Protein AF-A0A2V6HTN1-F1 (afdb_monomer)

Secondary structure (DSSP, 8-state):
---PPP-TTEEE--TTTS-TT-EEE-SS-EEEEEE--HHHHTTHHHHHH-SSHHHHTSPP-EE--SSHHHHHHHHTTS-SS---EEE-TT---TTSSSSTTSS----------------PPP--PPPPP-----------------------

Mean predicted aligned error: 17.42 Å

pLDDT: mean 75.83, std 23.37, range [35.97, 98.12]

Foldseek 3Di:
DPPDDDDAQAKAWQCVVANFQKWKAFPVDIHGHHHYDPCQNCVVLQCVPPPDPCSVVDHDMGGDDPDPVVVVVVPVVDDSDGDIDIGHHPPDPPVPPVVPPPPDDDDDDDDDDDDDDDDDDDPDDDDDDDDPPDDDDDDDDDDDDDDDDDDD

Solvent-accessible surface area (backbone atoms only — not comparable to full-atom values): 10332 Å² total; per-residue (Å²): 116,89,82,68,85,82,50,75,46,30,24,25,27,31,59,94,83,48,51,66,60,15,38,40,37,46,95,89,49,63,27,35,26,77,44,50,47,74,57,30,60,66,15,46,65,28,52,73,74,36,90,46,72,69,44,32,66,35,87,34,71,48,70,49,56,92,43,71,66,59,42,54,61,47,52,79,77,47,70,97,78,74,84,67,48,77,44,60,59,90,64,77,70,75,86,67,66,74,76,66,77,80,73,82,89,80,93,88,85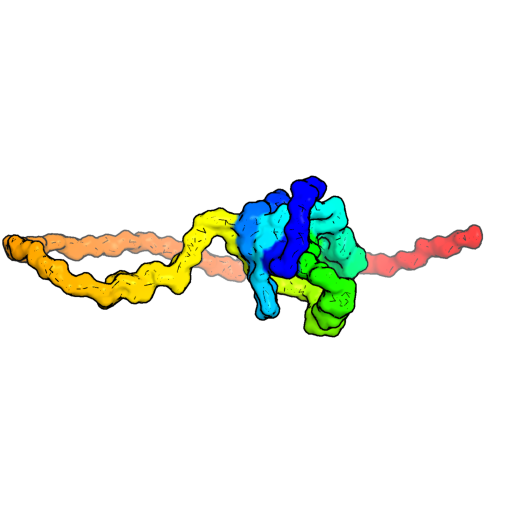,91,81,87,81,92,81,92,82,79,88,80,80,81,85,86,72,84,77,84,82,83,76,88,86,80,81,84,80,83,72,85,74,86,83,79,91,82,90,84,79,92,80,132

Structure (mmCIF, N/CA/C/O backbone):
data_AF-A0A2V6HTN1-F1
#
_entry.id   AF-A0A2V6HTN1-F1
#
loop_
_atom_site.group_PDB
_atom_site.id
_atom_site.type_symbol
_atom_site.label_atom_id
_atom_site.label_alt_id
_atom_site.label_comp_id
_atom_site.label_asym_id
_atom_site.label_entity_id
_atom_site.label_seq_id
_atom_site.pdbx_PDB_ins_code
_atom_site.Cartn_x
_atom_site.Cartn_y
_atom_site.Cartn_z
_atom_site.occupancy
_atom_site.B_iso_or_equiv
_atom_site.auth_seq_id
_atom_site.auth_comp_id
_atom_site.auth_asym_id
_atom_site.auth_atom_id
_atom_site.pdbx_PDB_model_num
ATOM 1 N N . SER A 1 1 ? 0.860 14.925 4.265 1.00 53.41 1 SER A N 1
ATOM 2 C CA . SER A 1 1 ? -0.321 14.141 4.659 1.00 53.41 1 SER A CA 1
ATOM 3 C C . SER A 1 1 ? -1.534 15.051 4.591 1.00 53.41 1 SER A C 1
ATOM 5 O O . SER A 1 1 ? -1.386 16.251 4.802 1.00 53.41 1 SER A O 1
ATOM 7 N N . ASN A 1 2 ? -2.716 14.518 4.284 1.00 59.06 2 ASN A N 1
ATOM 8 C CA . ASN A 1 2 ? -3.948 15.318 4.178 1.00 59.06 2 ASN A CA 1
ATOM 9 C C . ASN A 1 2 ? -4.581 15.667 5.543 1.00 59.06 2 ASN A C 1
ATOM 11 O O . ASN A 1 2 ? -5.707 16.148 5.583 1.00 59.06 2 ASN A O 1
ATOM 15 N N . GLY A 1 3 ? -3.913 15.383 6.670 1.00 60.16 3 GLY A N 1
ATOM 16 C CA . GLY A 1 3 ? -4.425 15.656 8.024 1.00 60.16 3 GLY A CA 1
ATOM 17 C C . GLY A 1 3 ? -5.684 14.869 8.422 1.00 60.16 3 GLY A C 1
ATOM 18 O O . GLY A 1 3 ? -6.145 14.979 9.554 1.00 60.16 3 GLY A O 1
ATOM 19 N N . ALA A 1 4 ? -6.238 14.060 7.514 1.00 67.50 4 ALA A N 1
ATOM 20 C CA . ALA A 1 4 ? -7.414 13.243 7.753 1.00 67.50 4 ALA A CA 1
ATOM 21 C C . ALA A 1 4 ? -7.084 12.084 8.700 1.00 67.50 4 ALA A C 1
ATOM 23 O O . ALA A 1 4 ? -6.075 11.393 8.547 1.00 67.50 4 ALA A O 1
ATOM 24 N N . ARG A 1 5 ? -7.964 11.849 9.677 1.00 81.38 5 ARG A N 1
ATOM 25 C CA . ARG A 1 5 ? -7.806 10.762 10.643 1.00 81.38 5 ARG A CA 1
ATOM 26 C C . ARG A 1 5 ? -7.912 9.410 9.932 1.00 81.38 5 ARG A C 1
ATOM 28 O O . ARG A 1 5 ? -8.962 9.074 9.379 1.00 81.38 5 ARG A O 1
ATOM 35 N N . LEU A 1 6 ? -6.825 8.641 9.962 1.00 87.12 6 LEU A N 1
ATOM 36 C CA . LEU A 1 6 ? -6.807 7.262 9.486 1.00 87.12 6 LEU A CA 1
ATOM 37 C C . LEU A 1 6 ? -7.629 6.368 10.420 1.00 87.12 6 LEU A C 1
ATOM 39 O O . LEU A 1 6 ? -7.739 6.623 11.620 1.00 87.12 6 LEU A O 1
ATOM 43 N N . ARG A 1 7 ? -8.237 5.340 9.838 1.00 90.50 7 ARG A N 1
ATOM 44 C CA . ARG A 1 7 ? -9.072 4.345 10.517 1.00 90.50 7 ARG A CA 1
ATOM 45 C C . ARG A 1 7 ? -8.768 2.969 9.931 1.00 90.50 7 ARG A C 1
ATOM 47 O O . ARG A 1 7 ? -8.172 2.883 8.854 1.00 90.50 7 ARG A O 1
ATOM 54 N N . ALA A 1 8 ? -9.142 1.902 10.635 1.00 89.00 8 ALA A N 1
ATOM 55 C CA . ALA A 1 8 ? -8.980 0.547 10.118 1.00 89.00 8 ALA A CA 1
ATOM 56 C C . ALA A 1 8 ? -9.580 0.425 8.705 1.00 89.00 8 ALA A C 1
ATOM 58 O O . ALA A 1 8 ? -10.633 0.990 8.410 1.00 89.00 8 ALA A O 1
ATOM 59 N N . GLY A 1 9 ? -8.874 -0.274 7.815 1.00 92.94 9 GLY A N 1
ATOM 60 C CA . GLY A 1 9 ? -9.237 -0.352 6.396 1.00 92.94 9 GLY A CA 1
ATOM 61 C C . GLY A 1 9 ? -8.696 0.798 5.542 1.00 92.94 9 GLY A C 1
ATOM 62 O O . GLY A 1 9 ? -8.956 0.833 4.345 1.00 92.94 9 GLY A O 1
ATOM 63 N N . HIS A 1 10 ? -7.919 1.726 6.098 1.00 95.88 10 HIS A N 1
ATOM 64 C CA . HIS A 1 10 ? -7.142 2.688 5.315 1.00 95.88 10 HIS A CA 1
ATOM 65 C C . HIS A 1 10 ? -5.712 2.187 5.084 1.00 95.88 10 HIS A C 1
ATOM 67 O O . HIS A 1 10 ? -5.148 1.440 5.887 1.00 95.88 10 HIS A O 1
ATOM 73 N N . CYS A 1 11 ? -5.101 2.615 3.984 1.00 96.44 11 CYS A N 1
ATOM 74 C CA . CYS A 1 11 ? -3.687 2.374 3.724 1.00 96.44 11 CYS A CA 1
ATOM 75 C C . CYS A 1 11 ? -3.029 3.570 3.035 1.00 96.44 11 CYS A C 1
ATOM 77 O O . CYS A 1 11 ? -3.694 4.361 2.349 1.00 96.44 11 CYS A O 1
ATOM 79 N N . ALA A 1 12 ? -1.716 3.676 3.225 1.00 97.12 12 ALA A N 1
ATOM 80 C CA . ALA A 1 12 ? -0.875 4.624 2.528 1.00 97.12 12 ALA A CA 1
ATOM 81 C C . ALA A 1 12 ? -0.151 3.962 1.347 1.00 97.12 12 ALA A C 1
ATOM 83 O O . ALA A 1 12 ? 0.371 2.849 1.454 1.00 97.12 12 ALA A O 1
ATOM 84 N N . VAL A 1 13 ? -0.118 4.660 0.212 1.00 97.81 13 VAL A N 1
ATOM 85 C CA . VAL A 1 13 ? 0.427 4.163 -1.063 1.00 97.81 13 VAL A CA 1
ATOM 86 C C . VAL A 1 13 ? 1.299 5.217 -1.752 1.00 97.81 13 VAL A C 1
ATOM 88 O O . VAL A 1 13 ? 1.343 6.374 -1.340 1.00 97.81 13 VAL A O 1
ATOM 91 N N . ASP A 1 14 ? 2.008 4.819 -2.812 1.00 97.62 14 ASP A N 1
ATOM 92 C CA . ASP A 1 14 ? 2.612 5.744 -3.780 1.00 97.62 14 ASP A CA 1
ATOM 93 C C . ASP A 1 14 ? 1.543 6.148 -4.817 1.00 97.62 14 ASP A C 1
ATOM 95 O O . ASP A 1 14 ? 1.187 5.307 -5.652 1.00 97.62 14 ASP A O 1
ATOM 99 N N . PRO A 1 15 ? 1.045 7.403 -4.823 1.00 96.31 15 PRO A N 1
ATOM 100 C CA . PRO A 1 15 ? -0.058 7.823 -5.693 1.00 96.31 15 PRO A CA 1
ATOM 101 C C . PRO A 1 15 ? 0.262 7.727 -7.185 1.00 96.31 15 PRO A C 1
ATOM 103 O O . PRO A 1 15 ? -0.644 7.633 -8.009 1.00 96.31 15 PRO A O 1
ATOM 106 N N . LYS A 1 16 ? 1.555 7.726 -7.545 1.00 96.94 16 LYS A N 1
ATOM 107 C CA . LYS A 1 16 ? 1.999 7.552 -8.936 1.00 96.94 16 LYS A CA 1
ATOM 108 C C . LYS A 1 16 ? 1.812 6.117 -9.431 1.00 96.94 16 LYS A C 1
ATOM 110 O O . LYS A 1 16 ? 1.826 5.892 -10.636 1.00 96.94 16 LYS A O 1
ATOM 115 N N . ARG A 1 17 ? 1.694 5.146 -8.517 1.00 96.62 17 ARG A N 1
ATOM 116 C CA . ARG A 1 17 ? 1.521 3.716 -8.832 1.00 96.62 17 ARG A CA 1
ATOM 117 C C . ARG A 1 17 ? 0.116 3.219 -8.504 1.00 96.62 17 ARG A C 1
ATOM 119 O O . ARG A 1 17 ? -0.413 2.405 -9.250 1.00 96.62 17 ARG A O 1
ATOM 126 N N . ILE A 1 18 ? -0.466 3.686 -7.401 1.00 97.19 18 ILE A N 1
ATOM 127 C CA . ILE A 1 18 ? -1.825 3.351 -6.966 1.00 97.19 18 ILE A CA 1
ATOM 128 C C . ILE A 1 18 ? -2.553 4.669 -6.675 1.00 97.19 18 ILE A C 1
ATOM 130 O O . ILE A 1 18 ? -2.239 5.305 -5.669 1.00 97.19 18 ILE A O 1
ATOM 134 N N . PRO A 1 19 ? -3.509 5.096 -7.520 1.00 96.69 19 PRO A N 1
ATOM 135 C CA . PRO A 1 19 ? -4.261 6.326 -7.290 1.00 96.69 19 PRO A CA 1
ATOM 136 C C . PRO A 1 19 ? -5.025 6.296 -5.961 1.00 96.69 19 PRO A C 1
ATOM 138 O O . PRO A 1 19 ? -5.509 5.241 -5.538 1.00 96.69 19 PRO A O 1
ATOM 141 N N . TYR A 1 20 ? -5.198 7.455 -5.325 1.00 96.25 20 TYR A N 1
ATOM 142 C CA . TYR A 1 20 ? -6.078 7.564 -4.159 1.00 96.25 20 TYR A CA 1
ATOM 143 C C . TYR A 1 20 ? -7.516 7.150 -4.495 1.00 96.25 20 TYR A C 1
ATOM 145 O O . TYR A 1 20 ? -7.978 7.311 -5.623 1.00 96.25 20 TYR A O 1
ATOM 153 N N . GLY A 1 21 ? -8.215 6.588 -3.511 1.00 95.75 21 GLY A N 1
ATOM 154 C CA . GLY A 1 21 ? -9.538 5.985 -3.672 1.00 95.75 21 GLY A CA 1
ATOM 155 C C . GLY A 1 21 ? -9.519 4.572 -4.267 1.00 95.75 21 GLY A C 1
ATOM 156 O O . GLY A 1 21 ? -10.566 3.931 -4.321 1.00 95.75 21 GLY A O 1
ATOM 157 N N . SER A 1 22 ? -8.356 4.057 -4.685 1.00 97.31 22 SER A N 1
ATOM 158 C CA . SER A 1 22 ? -8.237 2.653 -5.096 1.00 97.31 22 SER A CA 1
ATOM 159 C C . SER A 1 22 ? -8.481 1.717 -3.914 1.00 97.31 22 SER A C 1
ATOM 161 O O . SER A 1 22 ? -8.029 1.988 -2.797 1.00 97.31 22 SER A O 1
ATOM 163 N N . HIS A 1 23 ? -9.121 0.579 -4.177 1.00 97.50 23 HIS A N 1
ATOM 164 C CA . HIS A 1 23 ? -9.226 -0.511 -3.212 1.00 97.50 23 HIS A CA 1
ATOM 165 C C . HIS A 1 23 ? -8.058 -1.478 -3.403 1.00 97.50 23 HIS A C 1
ATOM 167 O O . HIS A 1 23 ? -7.864 -2.036 -4.483 1.00 97.50 23 HIS A O 1
ATOM 173 N N . VAL A 1 24 ? -7.286 -1.686 -2.346 1.00 97.44 24 VAL A N 1
ATOM 174 C CA . VAL A 1 24 ? -6.213 -2.672 -2.257 1.00 97.44 24 VAL A CA 1
ATOM 175 C C . VAL A 1 24 ? -6.763 -3.904 -1.550 1.00 97.44 24 VAL A C 1
ATOM 177 O O . VAL A 1 24 ? -7.059 -3.872 -0.357 1.00 97.44 24 VAL A O 1
ATOM 180 N N . VAL A 1 25 ? -6.908 -4.990 -2.296 1.00 97.00 25 VAL A N 1
ATOM 181 C CA . VAL A 1 25 ? -7.398 -6.278 -1.810 1.00 97.00 25 VAL A CA 1
ATOM 182 C C . VAL A 1 25 ? -6.195 -7.131 -1.419 1.00 97.00 25 VAL A C 1
ATOM 184 O O . VAL A 1 25 ? -5.467 -7.640 -2.277 1.00 97.00 25 VAL A O 1
ATOM 187 N N . PHE A 1 26 ? -5.984 -7.244 -0.112 1.00 95.00 26 PHE A N 1
ATOM 188 C CA . PHE A 1 26 ? -5.071 -8.188 0.518 1.00 95.00 26 PHE A CA 1
ATOM 189 C C . PHE A 1 26 ? -5.732 -9.572 0.612 1.00 95.00 26 PHE A C 1
ATOM 191 O O . PHE A 1 26 ? -6.956 -9.673 0.512 1.00 95.00 26 PHE A O 1
ATOM 198 N N . PRO A 1 27 ? -4.957 -10.645 0.849 1.00 93.38 27 PRO A N 1
ATOM 199 C CA . PRO A 1 27 ? -5.523 -11.972 1.090 1.00 93.38 27 PRO A CA 1
ATOM 200 C C . PRO A 1 27 ? -6.496 -12.031 2.280 1.00 93.38 27 PRO A C 1
ATOM 202 O O . PRO A 1 27 ? -7.413 -12.844 2.276 1.00 93.38 27 PRO A O 1
ATOM 205 N N . ASP A 1 28 ? -6.298 -11.181 3.291 1.00 93.31 28 ASP A N 1
ATOM 206 C CA . ASP A 1 28 ? -7.040 -11.189 4.556 1.00 93.31 28 ASP A CA 1
ATOM 207 C C . ASP A 1 28 ? -8.000 -9.998 4.733 1.00 93.31 28 ASP A C 1
ATOM 209 O O . ASP A 1 28 ? -8.861 -10.026 5.610 1.00 93.31 28 ASP A O 1
ATOM 213 N N . ALA A 1 29 ? -7.851 -8.928 3.946 1.00 94.00 29 ALA A N 1
ATOM 214 C CA . ALA A 1 29 ? -8.625 -7.699 4.107 1.00 94.00 29 ALA A CA 1
ATOM 215 C C . ALA A 1 29 ? -8.665 -6.856 2.827 1.00 94.00 29 ALA A C 1
ATOM 217 O O . ALA A 1 29 ? -7.830 -6.988 1.941 1.00 94.00 29 ALA A O 1
ATOM 218 N N . THR A 1 30 ? -9.603 -5.914 2.747 1.00 96.81 30 THR A N 1
ATOM 219 C CA . THR A 1 30 ? -9.584 -4.856 1.724 1.00 96.81 30 THR A CA 1
ATOM 220 C C . THR A 1 30 ? -9.336 -3.510 2.391 1.00 96.81 30 THR A C 1
ATOM 222 O O . THR A 1 30 ? -9.917 -3.224 3.438 1.00 96.81 30 THR A O 1
ATOM 225 N N . CYS A 1 31 ? -8.466 -2.687 1.809 1.00 96.69 31 CYS A N 1
ATOM 226 C CA . CYS A 1 31 ? -8.183 -1.337 2.287 1.00 96.69 31 CYS A CA 1
ATOM 227 C C . CYS A 1 31 ? -8.364 -0.297 1.184 1.00 96.69 31 CYS A C 1
ATOM 229 O O . CYS A 1 31 ? -8.193 -0.596 0.008 1.00 96.69 31 CYS A O 1
ATOM 231 N N . ILE A 1 32 ? -8.658 0.940 1.567 1.00 97.12 32 ILE A N 1
ATOM 232 C CA . ILE A 1 32 ? -8.773 2.079 0.657 1.00 97.12 32 ILE A CA 1
ATOM 233 C C . ILE A 1 32 ? -7.491 2.910 0.739 1.00 97.12 32 ILE A C 1
ATOM 235 O O . ILE A 1 32 ? -6.997 3.217 1.829 1.00 97.12 32 ILE A O 1
ATOM 239 N N . ALA A 1 33 ? -6.942 3.264 -0.419 1.00 96.81 33 ALA A N 1
ATOM 240 C CA . ALA A 1 33 ? -5.780 4.135 -0.542 1.00 96.81 33 ALA A CA 1
ATOM 241 C C . ALA A 1 33 ? -6.176 5.596 -0.287 1.00 96.81 33 ALA A C 1
ATOM 243 O O . ALA A 1 33 ? -6.799 6.225 -1.140 1.00 96.81 33 ALA A O 1
ATOM 244 N N . VAL A 1 34 ? -5.814 6.148 0.870 1.00 96.12 34 VAL A N 1
ATOM 245 C CA . VAL A 1 34 ? -6.230 7.511 1.269 1.00 96.12 34 VAL A CA 1
ATOM 246 C C . VAL A 1 34 ? -5.079 8.418 1.693 1.00 96.12 34 VAL A C 1
ATOM 248 O O . VAL A 1 34 ? -5.287 9.615 1.876 1.00 96.12 34 VAL A O 1
ATOM 251 N N . ASP A 1 35 ? -3.880 7.865 1.874 1.00 95.50 35 ASP A N 1
ATOM 252 C CA . ASP A 1 35 ? -2.724 8.609 2.370 1.00 95.50 35 ASP A CA 1
ATOM 253 C C . ASP A 1 35 ? -1.436 8.199 1.650 1.00 95.50 35 ASP A C 1
ATOM 255 O O . ASP A 1 35 ? -1.390 7.227 0.889 1.00 95.50 35 ASP A O 1
ATOM 259 N N . SER A 1 36 ? -0.373 8.963 1.862 1.00 96.12 36 SER A N 1
ATOM 260 C CA . SER A 1 36 ? 0.967 8.632 1.392 1.00 96.12 36 SER A CA 1
ATOM 261 C C . SER A 1 36 ? 2.020 9.124 2.376 1.00 96.12 36 SER A C 1
ATOM 263 O O . SER A 1 36 ? 1.799 10.037 3.171 1.00 96.12 36 SER A O 1
ATOM 265 N N . GLY A 1 37 ? 3.212 8.538 2.291 1.00 94.81 37 GLY A N 1
ATOM 266 C CA . GLY A 1 37 ? 4.348 8.940 3.109 1.00 94.81 37 GLY A CA 1
ATOM 267 C C . GLY A 1 37 ? 5.669 8.812 2.352 1.00 94.81 37 GLY A C 1
ATOM 268 O O . GLY A 1 37 ? 5.783 7.966 1.459 1.00 94.81 37 GLY A O 1
ATOM 269 N N . PRO A 1 38 ? 6.711 9.584 2.719 1.00 96.25 38 PRO A N 1
ATOM 270 C CA . PRO A 1 38 ? 8.018 9.501 2.066 1.00 96.25 38 PRO A CA 1
ATOM 271 C C . PRO A 1 38 ? 8.622 8.091 2.091 1.00 96.25 38 PRO A C 1
ATOM 273 O O . PRO A 1 38 ? 9.257 7.675 1.127 1.00 96.25 38 PRO A O 1
ATOM 276 N N . ALA A 1 39 ? 8.408 7.329 3.170 1.00 96.94 39 ALA A N 1
ATOM 277 C CA . ALA A 1 39 ? 8.890 5.952 3.284 1.00 96.94 39 ALA A CA 1
ATOM 278 C C . ALA A 1 39 ? 8.205 4.998 2.287 1.00 96.94 39 ALA A C 1
ATOM 280 O O . ALA A 1 39 ? 8.863 4.108 1.745 1.00 96.94 39 ALA A O 1
ATOM 281 N N . VAL A 1 40 ? 6.917 5.224 2.014 1.00 97.44 40 VAL A N 1
ATOM 282 C CA . VAL A 1 40 ? 6.111 4.457 1.057 1.00 97.44 40 VAL A CA 1
ATOM 283 C C . VAL A 1 40 ? 6.526 4.793 -0.375 1.00 97.44 40 VAL A C 1
ATOM 285 O O . VAL A 1 40 ? 6.887 3.901 -1.143 1.00 97.44 40 VAL A O 1
ATOM 288 N N . VAL A 1 41 ? 6.592 6.087 -0.705 1.00 97.44 41 VAL A N 1
ATOM 289 C CA . VAL A 1 41 ? 6.989 6.583 -2.036 1.00 97.44 41 VAL A CA 1
ATOM 290 C C . VAL A 1 41 ? 8.415 6.148 -2.392 1.00 97.44 41 VAL A C 1
ATOM 292 O O . VAL A 1 41 ? 8.670 5.657 -3.492 1.00 97.44 41 VAL A O 1
ATOM 295 N N . ASN A 1 42 ? 9.347 6.240 -1.439 1.00 97.44 42 ASN A N 1
ATOM 296 C CA . ASN A 1 42 ? 10.735 5.811 -1.636 1.00 97.44 42 ASN A CA 1
ATOM 297 C C . ASN A 1 42 ? 10.941 4.297 -1.485 1.00 97.44 42 ASN A C 1
ATOM 299 O O . ASN A 1 42 ? 12.079 3.831 -1.589 1.00 97.44 42 ASN A O 1
ATOM 303 N N . ARG A 1 43 ? 9.869 3.529 -1.237 1.00 97.69 43 ARG A N 1
ATOM 304 C CA . ARG A 1 43 ? 9.876 2.063 -1.090 1.00 97.69 43 ARG A CA 1
ATOM 305 C C . ARG A 1 43 ? 10.901 1.584 -0.063 1.00 97.69 43 ARG A C 1
ATOM 307 O O . ARG A 1 43 ? 11.605 0.598 -0.279 1.00 97.69 43 ARG A O 1
ATOM 314 N N . LYS A 1 44 ? 11.018 2.311 1.052 1.00 98.12 44 LYS A N 1
ATOM 315 C CA . LYS A 1 44 ? 12.087 2.114 2.040 1.00 98.12 44 LYS A CA 1
ATOM 316 C C . LYS A 1 44 ? 12.092 0.682 2.582 1.00 98.12 44 LYS A C 1
ATOM 318 O O . LYS A 1 44 ? 13.139 0.047 2.557 1.00 98.12 44 LYS A O 1
ATOM 323 N N . ALA A 1 45 ? 10.927 0.161 2.974 1.00 97.19 45 ALA A N 1
ATOM 324 C CA . ALA A 1 45 ? 10.790 -1.209 3.470 1.00 97.19 45 ALA A CA 1
ATOM 325 C C . ALA A 1 45 ? 11.266 -2.243 2.435 1.00 97.19 45 ALA A C 1
ATOM 327 O O . ALA A 1 45 ? 12.177 -3.013 2.717 1.00 97.19 45 ALA A O 1
ATOM 328 N N . ALA A 1 46 ? 10.741 -2.181 1.207 1.00 97.88 46 ALA A N 1
ATOM 329 C CA . ALA A 1 46 ? 11.116 -3.089 0.123 1.00 97.88 46 ALA A CA 1
ATOM 330 C C . ALA A 1 46 ? 12.622 -3.050 -0.198 1.00 97.88 46 ALA A C 1
ATOM 332 O O . ALA A 1 46 ? 13.245 -4.091 -0.398 1.00 97.88 46 ALA A O 1
ATOM 333 N N . ARG A 1 47 ? 13.237 -1.859 -0.205 1.00 97.88 47 ARG A N 1
ATOM 334 C CA . ARG A 1 47 ? 14.683 -1.694 -0.440 1.00 97.88 47 ARG A CA 1
ATOM 335 C C . ARG A 1 47 ? 15.543 -2.280 0.678 1.00 97.88 47 ARG A C 1
ATOM 337 O O . ARG A 1 47 ? 16.628 -2.774 0.388 1.00 97.88 47 ARG A O 1
ATOM 344 N N . MET A 1 48 ? 15.075 -2.208 1.923 1.00 97.25 48 MET A N 1
ATOM 345 C CA . MET A 1 48 ? 15.803 -2.703 3.093 1.00 97.25 48 MET A CA 1
ATOM 346 C C . MET A 1 48 ? 15.683 -4.220 3.263 1.00 97.25 48 MET A C 1
ATOM 348 O O . MET A 1 48 ? 16.667 -4.866 3.607 1.00 97.25 48 MET A O 1
ATOM 352 N N . THR A 1 49 ? 14.503 -4.795 3.019 1.00 96.31 49 THR A N 1
ATOM 353 C CA . THR A 1 49 ? 14.239 -6.226 3.259 1.00 96.31 49 THR A CA 1
ATOM 354 C C . THR A 1 49 ? 14.373 -7.090 2.003 1.00 96.31 49 THR A C 1
ATOM 356 O O . THR A 1 49 ? 14.526 -8.309 2.099 1.00 96.31 49 THR A O 1
ATOM 359 N N . GLY A 1 50 ? 14.337 -6.483 0.813 1.00 96.94 50 GLY A N 1
ATOM 360 C CA . GLY A 1 50 ? 14.394 -7.185 -0.465 1.00 96.94 50 GLY A CA 1
ATOM 361 C C . GLY A 1 50 ? 15.764 -7.792 -0.768 1.00 96.94 50 GLY A C 1
ATOM 362 O O . GLY A 1 50 ? 16.791 -7.104 -0.796 1.00 96.94 50 GLY A O 1
ATOM 363 N N . ARG A 1 51 ? 15.767 -9.091 -1.078 1.00 97.31 51 ARG A N 1
ATOM 364 C CA . ARG A 1 51 ? 16.964 -9.862 -1.455 1.00 97.31 51 ARG A CA 1
ATOM 365 C C . ARG A 1 51 ? 17.210 -9.854 -2.963 1.00 97.31 51 ARG A C 1
ATOM 367 O O . ARG A 1 51 ? 18.352 -9.973 -3.390 1.00 97.31 51 ARG A O 1
ATOM 374 N N . THR A 1 52 ? 16.159 -9.666 -3.762 1.00 97.75 52 THR A N 1
ATOM 375 C CA . THR A 1 52 ? 16.231 -9.588 -5.230 1.00 97.75 52 THR A CA 1
ATOM 376 C C . THR A 1 52 ? 15.925 -8.181 -5.744 1.00 97.75 52 THR A C 1
ATOM 378 O O 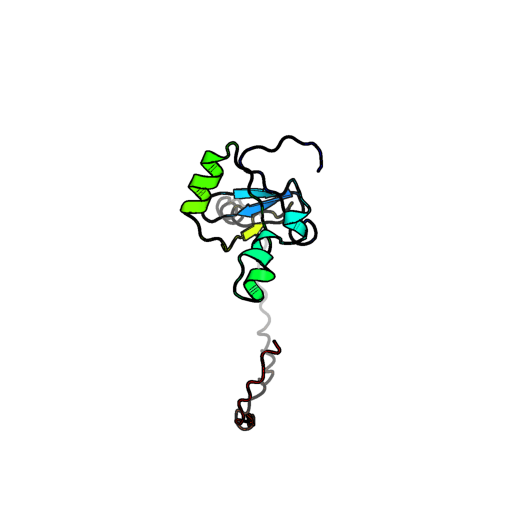. THR A 1 52 ? 15.308 -7.371 -5.049 1.00 97.75 52 THR A O 1
ATOM 381 N N . ILE A 1 53 ? 16.318 -7.883 -6.988 1.00 97.56 53 ILE A N 1
ATOM 382 C CA . ILE A 1 53 ? 16.002 -6.603 -7.648 1.00 97.56 53 ILE A CA 1
ATOM 383 C C . ILE A 1 53 ? 14.482 -6.394 -7.703 1.00 97.56 53 ILE A C 1
ATOM 385 O O . ILE A 1 53 ? 13.995 -5.320 -7.353 1.00 97.56 53 ILE A O 1
ATOM 389 N N . SER A 1 54 ? 13.726 -7.435 -8.063 1.00 97.06 54 SER A N 1
ATOM 390 C CA . SER A 1 54 ? 12.261 -7.390 -8.109 1.00 97.06 54 SER A CA 1
ATOM 391 C C . SER A 1 54 ? 11.654 -7.055 -6.746 1.00 97.06 54 SER A C 1
ATOM 393 O O . SER A 1 54 ? 10.783 -6.193 -6.667 1.00 97.06 54 SER A O 1
ATOM 395 N N . GLN A 1 55 ? 12.157 -7.661 -5.664 1.00 97.50 55 GLN A N 1
ATOM 396 C CA . GLN A 1 55 ? 11.716 -7.350 -4.300 1.00 97.50 55 GLN A CA 1
ATOM 397 C C . GLN A 1 55 ? 12.053 -5.911 -3.904 1.00 97.50 55 GLN A C 1
ATOM 399 O O . GLN A 1 55 ? 11.188 -5.200 -3.406 1.00 97.50 55 GLN A O 1
ATOM 404 N N . ARG A 1 56 ? 13.269 -5.431 -4.186 1.00 97.69 56 ARG A N 1
ATOM 405 C CA . ARG A 1 56 ? 13.663 -4.042 -3.877 1.00 97.69 56 ARG A CA 1
ATOM 406 C C . ARG A 1 56 ? 12.870 -2.997 -4.670 1.00 97.69 56 ARG A C 1
ATOM 408 O O . ARG A 1 56 ? 12.730 -1.863 -4.214 1.00 97.69 56 ARG A O 1
ATOM 415 N N . ASN A 1 57 ? 12.342 -3.380 -5.832 1.00 97.19 57 ASN A N 1
ATOM 416 C CA . ASN A 1 57 ? 11.494 -2.547 -6.687 1.00 97.19 57 ASN A CA 1
ATOM 417 C C . ASN A 1 57 ? 9.983 -2.717 -6.423 1.00 97.19 57 ASN A C 1
ATOM 419 O O . ASN A 1 57 ? 9.165 -2.023 -7.048 1.00 97.19 57 ASN A O 1
ATOM 423 N N . ALA A 1 58 ? 9.600 -3.604 -5.499 1.00 97.88 58 ALA A N 1
ATOM 424 C CA . ALA A 1 58 ? 8.208 -3.842 -5.140 1.00 97.88 58 ALA A CA 1
ATOM 425 C C . ALA A 1 58 ? 7.532 -2.565 -4.614 1.00 97.88 58 ALA A C 1
A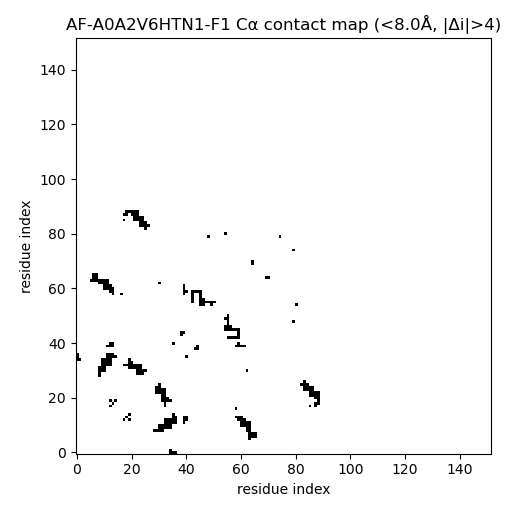TOM 427 O O . ALA A 1 58 ? 8.167 -1.686 -4.024 1.00 97.88 58 ALA A O 1
ATOM 428 N N . ILE A 1 59 ? 6.225 -2.449 -4.860 1.00 97.50 59 ILE A N 1
ATOM 429 C CA . ILE A 1 59 ? 5.407 -1.390 -4.261 1.00 97.50 59 ILE A CA 1
ATOM 430 C C . ILE A 1 59 ? 5.386 -1.615 -2.750 1.00 97.50 59 ILE A C 1
ATOM 432 O O . ILE A 1 59 ? 5.239 -2.746 -2.297 1.00 97.50 59 ILE A O 1
ATOM 436 N N . VAL A 1 60 ? 5.515 -0.537 -1.983 1.00 98.06 60 VAL A N 1
ATOM 437 C CA . VAL A 1 60 ? 5.241 -0.561 -0.547 1.00 98.06 60 VAL A CA 1
ATOM 438 C C . VAL A 1 60 ? 3.822 -0.054 -0.343 1.00 98.06 60 VAL A C 1
ATOM 440 O O . VAL A 1 60 ? 3.443 0.962 -0.924 1.00 98.06 60 VAL A O 1
ATOM 443 N N . ILE A 1 61 ? 3.052 -0.780 0.456 1.00 97.44 61 ILE A N 1
ATOM 444 C CA . ILE A 1 61 ? 1.731 -0.376 0.928 1.00 97.44 61 ILE A CA 1
ATOM 445 C C . ILE A 1 61 ? 1.811 -0.421 2.445 1.00 97.44 61 ILE A C 1
ATOM 447 O O . ILE A 1 61 ? 2.144 -1.461 3.011 1.00 97.44 61 ILE A O 1
ATOM 451 N N . ASP A 1 62 ? 1.557 0.711 3.085 1.00 96.06 62 ASP A N 1
ATOM 452 C CA . ASP A 1 62 ? 1.594 0.831 4.538 1.00 96.06 62 ASP A CA 1
ATOM 453 C C . ASP A 1 62 ? 0.160 0.759 5.066 1.00 96.06 62 ASP A C 1
ATOM 455 O O . ASP A 1 62 ? -0.639 1.687 4.908 1.00 96.06 62 ASP A O 1
ATOM 459 N N . ARG A 1 63 ? -0.214 -0.416 5.576 1.00 95.75 63 ARG A N 1
ATOM 460 C CA . ARG A 1 63 ? -1.560 -0.684 6.085 1.00 95.75 63 ARG A CA 1
ATOM 461 C C . ARG A 1 63 ? -1.704 -0.049 7.461 1.00 95.75 63 ARG A C 1
ATOM 463 O O . ARG A 1 63 ? -0.917 -0.327 8.360 1.00 95.75 63 ARG A O 1
ATOM 470 N N . PHE A 1 64 ? -2.752 0.749 7.641 1.00 95.19 64 PHE A N 1
ATOM 471 C CA . PHE A 1 64 ? -3.044 1.322 8.944 1.00 95.19 64 PHE A CA 1
ATOM 472 C C . PHE A 1 64 ? -3.634 0.262 9.881 1.00 95.19 64 PHE A C 1
ATOM 474 O O . PHE A 1 64 ? -4.590 -0.439 9.532 1.00 95.19 64 PHE A O 1
ATOM 481 N N . PHE A 1 65 ? -3.093 0.202 11.095 1.00 94.69 65 PHE A N 1
ATOM 482 C CA . PHE A 1 65 ? -3.635 -0.554 12.217 1.00 94.69 65 PHE A CA 1
ATOM 483 C C . PHE A 1 65 ? -3.945 0.415 13.356 1.00 94.69 65 PHE A C 1
ATOM 485 O O . PHE A 1 65 ? -3.209 1.374 13.576 1.00 94.69 65 PHE A O 1
ATOM 492 N N . GLU A 1 66 ? -5.028 0.163 14.089 1.00 92.44 66 GLU A N 1
ATOM 493 C CA . GLU A 1 66 ? -5.441 1.031 15.200 1.00 92.44 66 GLU A CA 1
ATOM 494 C C . GLU A 1 66 ? -4.471 0.981 16.383 1.00 92.44 66 GLU A C 1
ATOM 496 O O . GLU A 1 66 ? -4.345 1.959 17.117 1.00 92.44 66 GLU A O 1
ATOM 501 N N . SER A 1 67 ? -3.766 -0.142 16.550 1.00 94.50 67 SER A N 1
ATOM 502 C CA . SER A 1 67 ? -2.764 -0.331 17.591 1.00 94.50 67 SER A CA 1
ATOM 503 C C . SER A 1 67 ? -1.482 -0.952 17.044 1.00 94.50 67 SER A C 1
ATOM 505 O O . SER A 1 67 ? -1.470 -1.659 16.029 1.00 94.50 67 SER A O 1
ATOM 507 N N . LYS A 1 68 ? -0.381 -0.701 17.754 1.00 94.81 68 LYS A N 1
ATOM 508 C CA . LYS A 1 68 ? 0.933 -1.267 17.437 1.00 94.81 68 LYS A CA 1
ATOM 509 C C . LYS A 1 68 ? 0.928 -2.789 17.587 1.00 94.81 68 LYS A C 1
ATOM 511 O O . LYS A 1 68 ? 1.537 -3.492 16.787 1.00 94.81 68 LYS A O 1
ATOM 516 N N . GLU A 1 69 ? 0.221 -3.300 18.586 1.00 97.12 69 GLU A N 1
ATOM 517 C CA . GLU A 1 69 ? 0.114 -4.728 18.884 1.00 97.12 69 GLU A CA 1
ATOM 518 C C . GLU A 1 69 ? -0.602 -5.467 17.748 1.00 97.12 69 GLU A C 1
ATOM 520 O O . GLU A 1 69 ? -0.166 -6.546 17.342 1.00 97.12 69 GLU A O 1
ATOM 525 N N . ALA A 1 70 ? -1.653 -4.863 17.179 1.00 94.94 70 ALA A N 1
ATOM 526 C CA . ALA A 1 70 ? -2.349 -5.412 16.020 1.00 94.94 70 ALA A CA 1
ATOM 527 C C . ALA A 1 70 ? -1.430 -5.479 14.791 1.00 94.94 70 ALA A C 1
ATOM 529 O O . ALA A 1 70 ? -1.425 -6.493 14.092 1.00 94.94 70 ALA A O 1
ATOM 530 N N . ALA A 1 71 ? -0.613 -4.444 14.568 1.00 94.62 71 ALA A N 1
ATOM 531 C CA . ALA A 1 71 ? 0.365 -4.430 13.483 1.00 94.62 71 ALA A CA 1
ATOM 532 C C . ALA A 1 71 ? 1.416 -5.542 13.642 1.00 94.62 71 ALA A C 1
ATOM 534 O O . ALA A 1 71 ? 1.647 -6.302 12.705 1.00 94.62 71 ALA A O 1
ATOM 535 N N . LEU A 1 72 ? 1.998 -5.696 14.837 1.00 96.31 72 LEU A N 1
ATOM 536 C CA . LEU A 1 72 ? 3.013 -6.723 15.112 1.00 96.31 72 LEU A CA 1
ATOM 537 C C . LEU A 1 72 ? 2.446 -8.149 15.025 1.00 96.31 72 LEU A C 1
ATOM 539 O O . LEU A 1 72 ? 3.083 -9.049 14.478 1.00 96.31 72 LEU A O 1
ATOM 543 N N . SER A 1 73 ? 1.231 -8.362 15.537 1.00 96.31 73 SER A N 1
ATOM 544 C CA . SER A 1 73 ? 0.521 -9.643 15.420 1.00 96.31 73 SER A CA 1
ATOM 545 C C . SER A 1 73 ? 0.186 -9.989 13.968 1.00 96.31 73 SER A C 1
ATOM 547 O O . SER A 1 73 ? 0.131 -11.162 13.592 1.00 96.31 73 SER A O 1
ATOM 549 N N . TRP A 1 74 ? -0.067 -8.982 13.133 1.00 94.69 74 TRP A N 1
ATOM 550 C CA . TRP A 1 74 ? -0.256 -9.187 11.705 1.00 94.69 74 TRP A CA 1
ATOM 551 C C . TRP A 1 74 ? 1.075 -9.500 11.012 1.00 94.69 74 TRP A C 1
ATOM 553 O O . TRP A 1 74 ? 1.157 -10.507 10.313 1.00 94.69 74 TRP A O 1
ATOM 563 N N . GLU A 1 75 ? 2.127 -8.718 11.254 1.00 94.62 75 GLU A N 1
ATOM 564 C CA . GLU A 1 75 ? 3.451 -8.910 10.647 1.00 94.62 75 GLU A CA 1
ATOM 565 C C . GLU A 1 75 ? 4.019 -10.315 10.899 1.00 94.62 75 GLU A C 1
ATOM 567 O O . GLU A 1 75 ? 4.539 -10.939 9.980 1.00 94.62 75 GLU A O 1
ATOM 572 N N . SER A 1 76 ? 3.857 -10.862 12.107 1.00 95.00 76 SER A N 1
ATOM 573 C CA . SER A 1 76 ? 4.388 -12.191 12.449 1.00 95.00 76 SER A CA 1
ATOM 574 C C . SER A 1 76 ? 3.736 -13.353 11.689 1.00 95.00 76 SER A C 1
ATOM 576 O O . SER A 1 76 ? 4.313 -14.439 11.618 1.00 95.00 76 SER A O 1
ATOM 578 N N . ARG A 1 77 ? 2.545 -13.146 11.114 1.00 95.31 77 ARG A N 1
ATOM 579 C CA . ARG A 1 77 ? 1.761 -14.180 10.415 1.00 95.31 77 ARG A CA 1
ATOM 580 C C . ARG A 1 77 ? 1.769 -14.038 8.896 1.00 95.31 77 ARG A C 1
ATOM 582 O O . ARG A 1 77 ? 1.226 -14.905 8.215 1.00 95.31 77 ARG A O 1
ATOM 589 N N . HIS A 1 78 ? 2.355 -12.969 8.361 1.00 93.81 78 HIS A N 1
ATOM 590 C CA . HIS A 1 78 ? 2.332 -12.673 6.930 1.00 93.81 78 HIS A CA 1
ATOM 591 C C . HIS A 1 78 ? 3.755 -12.476 6.394 1.00 93.81 78 HIS A C 1
ATOM 593 O O . HIS A 1 78 ? 4.604 -11.905 7.075 1.00 93.81 78 HIS A O 1
ATOM 599 N N . PRO A 1 79 ? 4.056 -12.925 5.164 1.00 94.44 79 PRO A N 1
ATOM 600 C CA . PRO A 1 79 ? 5.365 -12.684 4.573 1.00 94.44 79 PRO A CA 1
ATOM 601 C C . PRO A 1 79 ? 5.549 -11.194 4.242 1.00 94.44 79 PRO A C 1
ATOM 603 O O . PRO A 1 79 ? 4.597 -10.503 3.890 1.00 94.44 79 PRO A O 1
ATOM 606 N N . HIS A 1 80 ? 6.794 -10.701 4.262 1.00 93.12 80 HIS A N 1
ATOM 607 C CA . HIS A 1 80 ? 7.103 -9.299 3.928 1.00 93.12 80 HIS A CA 1
ATOM 608 C C . HIS A 1 80 ? 6.687 -8.882 2.510 1.00 93.12 80 HIS A C 1
ATOM 610 O O . HIS A 1 80 ? 6.449 -7.704 2.252 1.00 93.12 80 HIS A O 1
ATOM 616 N N . PHE A 1 81 ? 6.635 -9.837 1.580 1.00 96.19 81 PHE A N 1
ATOM 617 C CA . PHE A 1 81 ? 6.217 -9.613 0.203 1.00 96.19 81 PHE A CA 1
ATOM 618 C C . PHE A 1 81 ? 4.965 -10.440 -0.067 1.00 96.19 81 PHE A C 1
ATOM 620 O O . PHE A 1 81 ? 5.014 -11.668 -0.060 1.00 96.19 81 PHE A O 1
ATOM 627 N N . ILE A 1 82 ? 3.858 -9.749 -0.319 1.00 95.25 82 ILE A N 1
ATOM 628 C CA . ILE A 1 82 ? 2.555 -10.335 -0.632 1.00 95.25 82 ILE A CA 1
ATOM 629 C C . ILE A 1 82 ? 2.060 -9.823 -1.979 1.00 95.25 82 ILE A C 1
ATOM 631 O O . ILE A 1 82 ? 2.335 -8.689 -2.374 1.00 95.25 82 ILE A O 1
ATOM 635 N N . THR A 1 83 ? 1.304 -10.666 -2.677 1.00 95.69 83 THR A N 1
ATOM 636 C CA . THR A 1 83 ? 0.579 -10.250 -3.879 1.00 95.69 83 THR A CA 1
ATOM 637 C C . THR A 1 83 ? -0.765 -9.670 -3.461 1.00 95.69 83 THR A C 1
ATOM 639 O O . THR A 1 83 ? -1.467 -10.260 -2.642 1.00 95.69 83 THR A O 1
ATOM 642 N N . VAL A 1 84 ? -1.120 -8.519 -4.025 1.00 95.88 84 VAL A N 1
ATOM 643 C CA . VAL A 1 84 ? -2.396 -7.836 -3.780 1.00 95.88 84 VAL A CA 1
ATOM 644 C C . VAL A 1 84 ? -3.068 -7.517 -5.107 1.00 95.88 84 VAL A C 1
ATOM 646 O 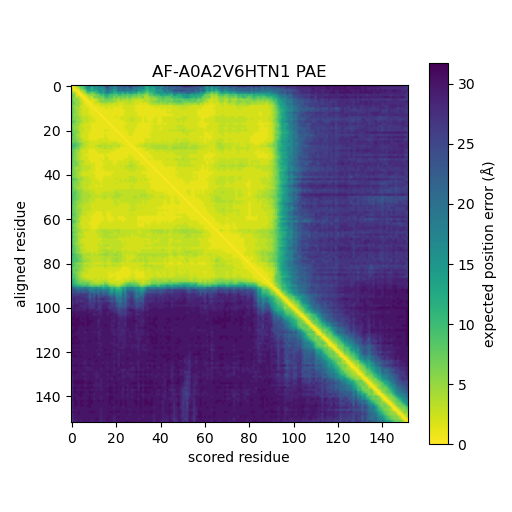O . VAL A 1 84 ? -2.394 -7.352 -6.128 1.00 95.88 84 VAL A O 1
ATOM 649 N N . ARG A 1 85 ? -4.393 -7.385 -5.093 1.00 97.56 85 ARG A N 1
ATOM 650 C CA . ARG A 1 85 ? -5.159 -6.888 -6.242 1.00 97.56 85 ARG A CA 1
ATOM 651 C C . ARG A 1 85 ? -5.553 -5.437 -5.996 1.00 97.56 85 ARG A C 1
ATOM 653 O O . ARG A 1 85 ? -6.063 -5.110 -4.932 1.00 97.56 85 ARG A O 1
ATOM 660 N N . VAL A 1 86 ? -5.340 -4.572 -6.983 1.00 97.06 86 VAL A N 1
ATOM 661 C CA . VAL A 1 86 ? -5.728 -3.158 -6.915 1.00 97.06 86 VAL A CA 1
ATOM 662 C C . VAL A 1 86 ? -6.927 -2.932 -7.826 1.00 97.06 86 VAL A C 1
ATOM 664 O O . VAL A 1 86 ? -6.873 -3.260 -9.009 1.00 97.06 86 VAL A O 1
ATOM 667 N N . VAL A 1 87 ? -8.001 -2.376 -7.273 1.00 97.12 87 VAL A N 1
ATOM 668 C CA . VAL A 1 87 ? -9.187 -1.939 -8.015 1.00 97.12 87 VAL A CA 1
ATOM 669 C C . VAL A 1 87 ? -9.170 -0.409 -8.060 1.00 97.12 87 VAL A C 1
ATOM 671 O O . VAL A 1 87 ? -9.316 0.216 -7.005 1.00 97.12 87 VAL A O 1
ATOM 674 N N . PRO A 1 88 ? -8.962 0.208 -9.238 1.00 94.88 88 PRO A N 1
ATOM 675 C CA . PRO A 1 88 ? -8.936 1.663 -9.374 1.00 94.88 88 PRO A CA 1
ATOM 676 C C . PRO A 1 88 ? -10.253 2.320 -8.930 1.00 94.88 88 PRO A C 1
ATOM 678 O O . PRO A 1 88 ? -11.316 1.695 -9.049 1.00 94.88 88 PRO A O 1
ATOM 681 N N . PRO A 1 89 ? -10.223 3.583 -8.464 1.00 92.50 89 PRO A N 1
ATOM 682 C CA . PRO A 1 89 ? -11.437 4.313 -8.114 1.00 92.50 89 PRO A CA 1
ATOM 683 C C . PRO A 1 89 ? -12.373 4.411 -9.327 1.00 92.50 89 PRO A C 1
ATOM 685 O O . PRO A 1 89 ? -11.925 4.629 -10.448 1.00 92.50 89 PRO A O 1
ATOM 688 N N . GLY A 1 90 ? -13.677 4.236 -9.107 1.00 87.81 90 GLY A N 1
ATOM 689 C CA . GLY A 1 90 ? -14.685 4.313 -10.173 1.00 87.81 90 GLY A CA 1
ATOM 690 C C . GLY A 1 90 ? -14.786 3.075 -11.071 1.00 87.81 90 GLY A C 1
ATOM 691 O O . GLY A 1 90 ? -15.632 3.048 -11.961 1.00 87.81 90 GLY A O 1
ATOM 692 N N . SER A 1 91 ? -13.988 2.029 -10.829 1.00 83.38 91 SER A N 1
ATOM 693 C CA . SER A 1 91 ? -14.155 0.752 -11.530 1.00 83.38 91 SER A CA 1
ATOM 694 C C . SER A 1 91 ? -15.477 0.114 -11.102 1.00 83.38 91 SER A C 1
ATOM 696 O O . SER A 1 91 ? -15.628 -0.305 -9.952 1.00 83.38 91 SER A O 1
ATOM 698 N N . ARG A 1 92 ? -16.452 0.043 -12.013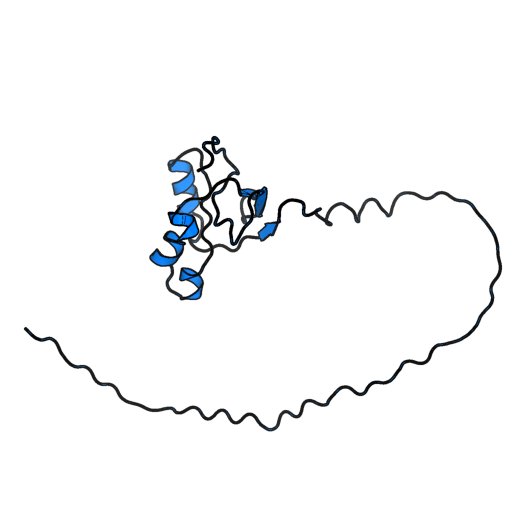 1.00 70.44 92 ARG A N 1
ATOM 699 C CA . ARG A 1 92 ? -17.679 -0.730 -11.799 1.00 70.44 92 ARG A CA 1
ATOM 700 C C . ARG A 1 92 ? -17.267 -2.202 -11.755 1.00 70.44 92 ARG A C 1
ATOM 702 O O . ARG A 1 92 ? -16.717 -2.719 -12.722 1.00 70.44 92 ARG A O 1
ATOM 709 N N . ASN A 1 93 ? -17.449 -2.860 -10.612 1.00 58.12 93 ASN A N 1
ATOM 710 C CA . ASN A 1 93 ? -17.216 -4.297 -10.514 1.00 58.12 93 ASN A CA 1
ATOM 711 C C . ASN A 1 93 ? -18.228 -4.999 -11.432 1.00 58.12 93 ASN A C 1
ATOM 713 O O . ASN A 1 93 ? -19.386 -5.170 -11.061 1.00 58.12 93 ASN A O 1
ATOM 717 N N . GLU A 1 94 ? -17.786 -5.444 -12.608 1.00 53.66 94 GLU A N 1
ATOM 718 C CA . GLU A 1 94 ? -18.592 -6.242 -13.550 1.00 53.66 94 GLU A CA 1
ATOM 719 C C . GLU A 1 94 ? -18.998 -7.621 -12.989 1.00 53.66 94 GLU A C 1
ATOM 721 O O . GLU A 1 94 ? -19.615 -8.425 -13.675 1.00 53.66 94 GLU A O 1
ATOM 726 N N . SER A 1 95 ? -18.691 -7.917 -11.723 1.00 55.59 95 SER A N 1
ATOM 727 C CA . SER A 1 95 ? -19.055 -9.165 -11.055 1.00 55.59 95 SER A CA 1
ATOM 728 C C . SER A 1 95 ? -20.471 -9.186 -10.461 1.00 55.59 95 SER A C 1
ATOM 730 O O . SER A 1 95 ? -20.847 -10.204 -9.893 1.00 55.59 95 SER A O 1
ATOM 732 N N . SER A 1 96 ? -21.261 -8.106 -10.558 1.00 49.56 96 SER A N 1
ATOM 733 C CA . SER A 1 96 ? -22.659 -8.100 -10.072 1.00 49.56 96 SER A CA 1
ATOM 734 C C . SER A 1 96 ? -23.717 -7.869 -11.158 1.00 49.56 96 SER A C 1
ATOM 736 O O . SER A 1 96 ? -24.905 -7.996 -10.868 1.00 49.56 96 SER A O 1
ATOM 738 N N . GLU A 1 97 ? -23.335 -7.543 -12.398 1.00 48.72 97 GLU A N 1
ATOM 739 C CA . GLU A 1 97 ? -24.292 -7.094 -13.430 1.00 48.72 97 GLU A CA 1
ATOM 740 C C . GLU A 1 97 ? -24.700 -8.193 -14.433 1.00 48.72 97 GLU A C 1
ATOM 742 O O . GLU A 1 97 ? -25.593 -7.981 -15.252 1.00 48.72 97 GLU A O 1
ATOM 747 N N . THR A 1 98 ? -24.119 -9.395 -14.345 1.00 44.84 98 THR A N 1
ATOM 748 C CA . THR A 1 98 ? -24.446 -10.531 -15.233 1.00 44.84 98 THR A CA 1
ATOM 749 C C . THR A 1 98 ? -25.561 -11.444 -14.707 1.00 44.84 98 THR A C 1
ATOM 751 O O . THR A 1 98 ? -26.119 -12.213 -15.482 1.00 44.84 98 THR A O 1
ATOM 754 N N . VAL A 1 99 ? -25.946 -11.349 -13.426 1.00 49.25 99 VAL A N 1
ATOM 755 C CA . VAL A 1 99 ? -27.007 -12.201 -12.835 1.00 49.25 99 VAL A CA 1
ATOM 756 C C . VAL A 1 99 ? -28.402 -11.570 -12.960 1.00 49.25 99 VAL A C 1
ATOM 758 O O . VAL A 1 99 ? -29.408 -12.268 -12.930 1.00 49.25 99 VAL A O 1
ATOM 761 N N . ALA A 1 100 ? -28.488 -10.254 -13.169 1.00 47.47 100 ALA A N 1
ATOM 762 C CA . ALA A 1 100 ? -29.770 -9.547 -13.243 1.00 47.47 100 ALA A CA 1
ATOM 763 C C . ALA A 1 100 ? -30.416 -9.553 -14.643 1.00 47.47 100 ALA A C 1
ATOM 765 O O . ALA A 1 100 ? -31.566 -9.152 -14.777 1.00 47.47 100 ALA A O 1
ATOM 766 N N . ARG A 1 101 ? -29.709 -10.000 -15.693 1.00 47.34 101 ARG A N 1
ATOM 767 C CA . ARG A 1 101 ? -30.210 -9.939 -17.082 1.00 47.34 101 ARG A CA 1
ATOM 768 C C . ARG A 1 101 ? -30.899 -11.212 -17.587 1.00 47.34 101 ARG A C 1
ATOM 770 O O . ARG A 1 101 ? -31.296 -11.243 -18.744 1.00 47.34 101 ARG A O 1
ATOM 777 N N . LEU A 1 102 ? -31.056 -12.241 -16.752 1.00 54.88 102 LEU A N 1
ATOM 778 C CA . LEU A 1 102 ? -31.712 -13.499 -17.146 1.00 54.88 102 LEU A CA 1
ATOM 779 C C . LEU A 1 102 ? -33.131 -13.686 -16.582 1.00 54.88 102 LEU A C 1
ATOM 781 O O . LEU A 1 102 ? -33.803 -14.628 -16.984 1.00 54.88 102 LEU A O 1
ATOM 785 N N . ASN A 1 103 ? -33.624 -12.782 -15.728 1.00 51.81 103 ASN A N 1
ATOM 786 C CA . ASN A 1 103 ? -34.969 -12.879 -15.149 1.00 51.81 103 ASN A CA 1
ATOM 787 C C . ASN A 1 103 ? -35.805 -11.638 -15.499 1.00 51.81 103 ASN A C 1
ATOM 789 O O . ASN A 1 103 ? -35.788 -10.655 -14.762 1.00 51.81 103 ASN A O 1
ATOM 793 N N . G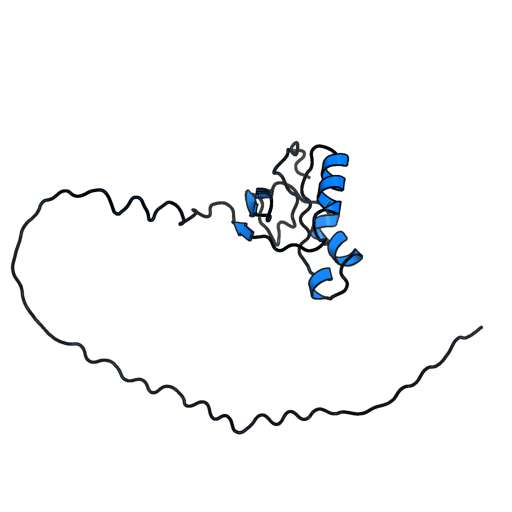LY A 1 104 ? -36.535 -11.683 -16.616 1.00 40.09 104 GLY A N 1
ATOM 794 C CA . GLY A 1 104 ? -37.504 -10.642 -16.974 1.00 40.09 104 GLY A CA 1
ATOM 795 C C . GLY A 1 104 ? -37.974 -10.725 -18.424 1.00 40.09 104 GLY A C 1
ATOM 796 O O . GLY A 1 104 ? -37.484 -9.992 -19.274 1.00 40.09 104 GLY A O 1
ATOM 797 N N . VAL A 1 105 ? -38.900 -11.644 -18.692 1.00 47.56 105 VAL A N 1
ATOM 798 C CA . VAL A 1 105 ? -39.721 -11.712 -19.912 1.00 47.56 105 VAL A CA 1
ATOM 799 C C . VAL A 1 105 ? -40.912 -10.753 -19.801 1.00 47.56 105 VAL A C 1
ATOM 801 O O . VAL A 1 105 ? -41.516 -10.719 -18.739 1.00 47.56 105 VAL A O 1
ATOM 804 N N . GLU A 1 106 ? -41.215 -10.011 -20.875 1.00 43.22 106 GLU A N 1
ATOM 805 C CA . GLU A 1 106 ? -42.537 -9.786 -21.525 1.00 43.22 106 GLU A CA 1
ATOM 806 C C . GLU A 1 106 ? -42.269 -8.975 -22.824 1.00 43.22 106 GLU A C 1
ATOM 808 O O . GLU A 1 106 ? -41.564 -7.968 -22.790 1.00 43.22 106 GLU A O 1
ATOM 813 N N . GLU A 1 107 ? -42.468 -9.532 -24.029 1.00 41.34 107 GLU A N 1
ATOM 814 C CA . GLU A 1 107 ? -43.709 -9.524 -24.849 1.00 41.34 107 GLU A CA 1
ATOM 815 C C . GLU A 1 107 ? -44.176 -8.082 -25.175 1.00 41.34 107 GLU A C 1
ATOM 817 O O . GLU A 1 107 ? -44.498 -7.320 -24.278 1.00 41.34 107 GLU A O 1
ATOM 822 N N . LEU A 1 108 ? -44.128 -7.547 -26.405 1.00 42.09 108 LEU A N 1
ATOM 823 C CA . LEU A 1 108 ? -44.889 -7.882 -27.619 1.00 42.09 108 LEU A CA 1
ATOM 824 C C . LEU A 1 108 ? -44.366 -7.021 -28.794 1.00 42.09 108 LEU A C 1
ATOM 826 O O . LEU A 1 108 ? -44.161 -5.824 -28.607 1.00 42.09 108 LEU A O 1
ATOM 830 N N . SER A 1 109 ? -44.242 -7.576 -30.008 1.00 35.97 109 SER A N 1
ATOM 831 C CA . SER A 1 109 ? -44.516 -6.876 -31.287 1.00 35.97 109 SER A CA 1
ATOM 832 C C . SER A 1 109 ? -44.139 -7.768 -32.477 1.00 35.97 109 SER A C 1
ATOM 834 O O . SER A 1 109 ? -42.976 -7.862 -32.866 1.00 35.97 109 SER A O 1
ATOM 836 N N . ALA A 1 110 ? -45.148 -8.406 -33.063 1.00 39.75 110 ALA A N 1
ATOM 837 C CA . ALA A 1 110 ? -45.065 -9.199 -34.283 1.00 39.75 110 ALA A CA 1
ATOM 838 C C . ALA A 1 110 ? -44.761 -8.346 -35.529 1.00 39.75 110 ALA A C 1
ATOM 840 O O . ALA A 1 110 ? -45.357 -7.286 -35.677 1.00 39.75 110 ALA A O 1
ATOM 841 N N . PHE A 1 111 ? -43.912 -8.849 -36.437 1.00 36.59 111 PHE A N 1
ATOM 842 C CA . PHE A 1 111 ? -44.087 -8.798 -37.902 1.00 36.59 111 PHE A CA 1
ATOM 843 C C . PHE A 1 111 ? -43.071 -9.753 -38.582 1.00 36.59 111 PHE A C 1
ATOM 845 O O . PHE A 1 111 ? -41.866 -9.518 -38.580 1.00 36.59 111 PHE A O 1
ATOM 852 N N . GLU A 1 112 ? -43.594 -10.855 -39.125 1.00 42.41 112 GLU A N 1
ATOM 853 C CA . GLU A 1 112 ? -42.971 -11.852 -40.029 1.00 42.41 112 GLU A CA 1
ATOM 854 C C . GLU A 1 112 ? -42.776 -11.281 -41.467 1.00 42.41 112 GLU A C 1
ATOM 856 O O . GLU A 1 112 ? -43.304 -10.195 -41.724 1.00 42.41 112 GLU A O 1
ATOM 861 N N . PRO A 1 113 ? -42.172 -11.974 -42.476 1.00 44.56 113 PRO A N 1
ATOM 862 C CA . PRO A 1 113 ? -41.474 -13.271 -42.493 1.00 44.56 113 PRO A CA 1
ATOM 863 C C . PRO A 1 113 ? -40.080 -13.249 -43.186 1.00 44.56 113 PRO A C 1
ATOM 865 O O . PRO A 1 113 ? -39.625 -12.271 -43.780 1.00 44.56 113 PRO A O 1
ATOM 868 N N . ALA A 1 114 ? -39.420 -14.408 -43.135 1.00 51.81 114 ALA A N 1
ATOM 869 C CA . ALA A 1 114 ? -38.115 -14.758 -43.692 1.00 51.81 114 ALA A CA 1
ATOM 870 C C . ALA A 1 114 ? -37.809 -14.294 -45.135 1.00 51.81 114 ALA A C 1
ATOM 872 O O . ALA A 1 114 ? -38.568 -14.533 -46.077 1.00 51.81 114 ALA A O 1
ATOM 873 N N . LYS A 1 115 ? -36.578 -13.796 -45.336 1.00 39.44 115 LYS A N 1
ATOM 874 C CA . LYS A 1 115 ? -35.906 -13.786 -46.643 1.00 39.44 115 LYS A CA 1
ATOM 875 C C . LYS A 1 115 ? -34.447 -14.223 -46.486 1.00 39.44 115 LYS A C 1
ATOM 877 O O . LYS A 1 115 ? -33.629 -13.530 -45.892 1.00 39.44 115 LYS A O 1
ATOM 882 N N . ALA A 1 116 ? -34.153 -15.415 -46.994 1.00 45.69 116 ALA A N 1
ATOM 883 C CA . ALA A 1 116 ? -32.840 -16.046 -46.989 1.00 45.69 116 ALA A CA 1
ATOM 884 C C . ALA A 1 116 ? -31.933 -15.469 -48.081 1.00 45.69 116 ALA A C 1
ATOM 886 O O . ALA A 1 116 ? -32.340 -15.524 -49.236 1.00 45.69 116 ALA A O 1
ATOM 887 N N . ILE A 1 117 ? -30.716 -15.006 -47.751 1.00 51.31 117 ILE A N 1
ATOM 888 C CA . ILE A 1 117 ? -29.558 -14.850 -48.668 1.00 51.31 117 ILE A CA 1
ATOM 889 C C . ILE A 1 117 ? -28.249 -14.787 -47.815 1.00 51.31 117 ILE A C 1
ATOM 891 O O . ILE A 1 117 ? -28.331 -14.488 -46.627 1.00 51.31 117 ILE A O 1
ATOM 895 N N . PRO A 1 118 ? -27.037 -15.017 -48.360 1.00 43.78 118 PRO A N 1
ATOM 896 C CA . PRO A 1 118 ? -26.345 -16.295 -48.522 1.00 43.78 118 PRO A CA 1
ATOM 897 C C . PRO A 1 118 ? -25.089 -16.437 -47.623 1.00 43.78 118 PRO A C 1
ATOM 899 O O . PRO A 1 118 ? -24.588 -15.479 -47.041 1.00 43.78 118 PRO A O 1
ATOM 902 N N . LYS A 1 119 ? -24.535 -17.658 -47.568 1.00 50.16 119 LYS A N 1
ATOM 903 C CA . LYS A 1 119 ? -23.266 -18.007 -46.903 1.00 50.16 119 LYS A CA 1
ATOM 904 C C . LYS A 1 119 ? -22.116 -17.096 -47.361 1.00 50.16 119 LYS A C 1
ATOM 906 O O . LYS A 1 119 ? -21.703 -17.168 -48.516 1.00 50.16 119 LYS A O 1
ATOM 911 N N . GLN A 1 120 ? -21.558 -16.301 -46.450 1.00 43.75 120 GLN A N 1
ATOM 912 C CA . GLN A 1 120 ? -20.276 -15.635 -46.676 1.00 43.75 120 GLN A CA 1
ATOM 913 C C . GLN A 1 120 ? -19.130 -16.629 -46.465 1.00 43.75 120 GLN A C 1
ATOM 915 O O . GLN A 1 120 ? -19.034 -17.297 -45.436 1.00 43.75 120 GLN A O 1
ATOM 920 N N . ALA A 1 121 ? -18.292 -16.743 -47.493 1.00 45.69 121 ALA A N 1
ATOM 921 C CA . ALA A 1 121 ? -17.070 -17.525 -47.508 1.00 45.69 121 ALA A C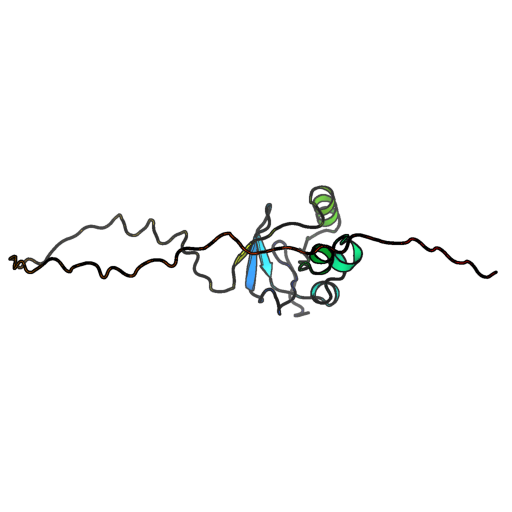A 1
ATOM 922 C C . ALA A 1 121 ? -16.030 -16.931 -46.546 1.00 45.69 121 ALA A C 1
ATOM 924 O O . ALA A 1 121 ? -15.850 -15.716 -46.478 1.00 45.69 121 ALA A O 1
ATOM 925 N N . ALA A 1 122 ? -15.331 -17.805 -45.825 1.00 54.47 122 ALA A N 1
ATOM 926 C CA . ALA A 1 122 ? -14.198 -17.438 -44.990 1.00 54.47 122 ALA A CA 1
ATOM 927 C C . ALA A 1 122 ? -13.037 -16.910 -45.856 1.00 54.47 122 ALA A C 1
ATOM 929 O O . ALA A 1 122 ? -12.661 -17.579 -46.823 1.00 54.47 122 ALA A O 1
ATOM 930 N N . PRO A 1 123 ? -12.412 -15.767 -45.522 1.00 45.69 123 PRO A N 1
ATOM 931 C CA . PRO A 1 123 ? -11.123 -15.423 -46.095 1.00 45.69 123 PRO A CA 1
ATOM 932 C C . PRO A 1 123 ? -10.041 -16.302 -45.454 1.00 45.69 123 PRO A C 1
ATOM 934 O O . PRO A 1 123 ? -9.714 -16.169 -44.276 1.00 45.69 123 PRO A O 1
ATOM 937 N N . ALA A 1 124 ? -9.495 -17.221 -46.249 1.00 53.66 124 ALA A N 1
ATOM 938 C CA . ALA A 1 124 ? -8.298 -17.977 -45.921 1.00 53.66 124 ALA A CA 1
ATOM 939 C C . ALA A 1 124 ? -7.075 -17.049 -45.977 1.00 53.66 124 ALA A C 1
ATOM 941 O O . ALA A 1 124 ? -6.568 -16.737 -47.053 1.00 53.66 124 ALA A O 1
ATOM 942 N N . SER A 1 125 ? -6.587 -16.616 -44.820 1.00 54.66 125 SER A N 1
ATOM 943 C CA . SER A 1 125 ? -5.231 -16.091 -44.671 1.00 54.66 125 SER A CA 1
ATOM 944 C C . SER A 1 125 ? -4.306 -17.223 -44.194 1.00 54.66 125 SER A C 1
ATOM 946 O O . SER A 1 125 ? -4.585 -17.847 -43.168 1.00 54.66 125 SER A O 1
ATOM 948 N N . PRO A 1 126 ? -3.213 -17.544 -44.915 1.00 60.34 126 PRO A N 1
ATOM 949 C CA . PRO A 1 126 ? -2.252 -18.543 -44.460 1.00 60.34 126 PRO A CA 1
ATOM 950 C C . PRO A 1 126 ? -1.500 -18.051 -43.218 1.00 60.34 126 PRO A C 1
ATOM 952 O O . PRO A 1 126 ? -0.914 -16.969 -43.224 1.00 60.34 126 PRO A O 1
ATOM 955 N N . LEU A 1 127 ? -1.488 -18.867 -42.164 1.00 56.19 127 LEU A N 1
ATOM 956 C CA . LEU A 1 127 ? -0.617 -18.677 -41.004 1.00 56.19 127 LEU A CA 1
ATOM 957 C C . LEU A 1 127 ? 0.861 -18.772 -41.436 1.00 56.19 127 LEU A C 1
ATOM 959 O O . LEU A 1 127 ? 1.208 -19.691 -42.186 1.00 56.19 127 LEU A O 1
ATOM 963 N N . PRO A 1 128 ? 1.755 -17.886 -40.958 1.00 56.66 128 PRO A N 1
ATOM 964 C CA . PRO A 1 128 ? 3.186 -18.042 -41.186 1.00 56.66 128 PRO A CA 1
ATOM 965 C C . PRO A 1 128 ? 3.702 -19.285 -40.446 1.00 56.66 128 PRO A C 1
ATOM 967 O O . PRO A 1 128 ? 3.482 -19.454 -39.247 1.00 56.66 128 PRO A O 1
ATOM 970 N N . LYS A 1 129 ? 4.395 -20.166 -41.175 1.00 53.59 129 LYS A N 1
ATOM 971 C CA . LYS A 1 129 ? 5.099 -21.319 -40.603 1.00 53.59 129 LYS A CA 1
ATOM 972 C C . LYS A 1 129 ? 6.330 -20.816 -39.851 1.00 53.59 129 LYS A C 1
ATOM 974 O O . LYS A 1 129 ? 7.195 -20.179 -40.444 1.00 53.59 129 LYS A O 1
ATOM 979 N N . PHE A 1 130 ? 6.389 -21.096 -38.555 1.00 49.19 130 PHE A N 1
ATOM 980 C CA . PHE A 1 130 ? 7.557 -20.832 -37.722 1.00 49.19 130 PHE A CA 1
ATOM 981 C C . PHE A 1 130 ? 8.599 -21.926 -37.992 1.00 49.19 130 PHE A C 1
ATOM 983 O O . PHE A 1 130 ? 8.350 -23.097 -37.713 1.00 49.19 130 PHE A O 1
ATOM 990 N N . ASP A 1 131 ? 9.726 -21.553 -38.595 1.00 52.66 131 ASP A N 1
ATOM 991 C CA . ASP A 1 131 ? 10.849 -22.453 -38.865 1.00 52.66 131 ASP A CA 1
ATOM 992 C C . ASP A 1 131 ? 11.776 -22.486 -37.637 1.00 52.66 131 ASP A C 1
ATOM 994 O O . ASP A 1 131 ? 12.371 -21.477 -37.259 1.00 52.66 131 ASP A O 1
ATOM 998 N N . SER A 1 132 ? 11.853 -23.637 -36.964 1.00 51.03 132 SER A N 1
ATOM 999 C CA . SER A 1 132 ? 12.594 -23.819 -35.706 1.00 51.03 132 SER A CA 1
ATOM 1000 C C . SER A 1 132 ? 14.103 -24.047 -35.880 1.00 51.03 132 SER A C 1
ATOM 1002 O O . SER A 1 132 ? 14.773 -24.393 -34.909 1.00 51.03 132 SER A O 1
ATOM 1004 N N . ALA A 1 133 ? 14.674 -23.844 -37.068 1.00 55.34 133 ALA A N 1
ATOM 1005 C CA . ALA A 1 133 ? 16.064 -24.200 -37.347 1.00 55.34 133 ALA A CA 1
ATOM 1006 C C 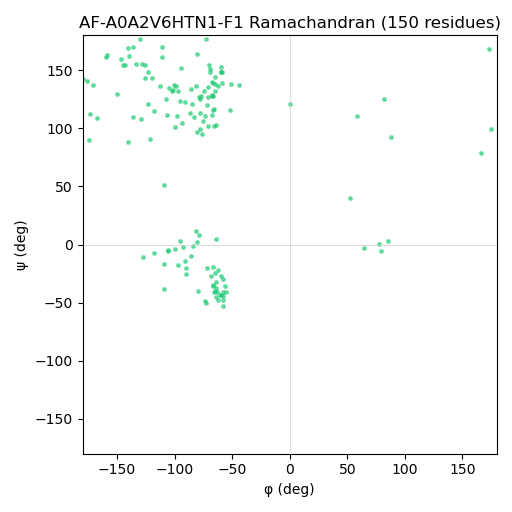. ALA A 1 133 ? 17.021 -23.001 -37.514 1.00 55.34 133 ALA A C 1
ATOM 1008 O O . ALA A 1 133 ? 17.767 -22.960 -38.488 1.00 55.34 133 ALA A O 1
ATOM 1009 N N . LYS A 1 134 ? 17.048 -22.033 -36.578 1.00 52.53 134 LYS A N 1
ATOM 1010 C CA . LYS A 1 134 ? 18.245 -21.187 -36.330 1.00 52.53 134 LYS A CA 1
ATOM 1011 C C . LYS A 1 134 ? 18.090 -20.248 -35.127 1.00 52.53 134 LYS A C 1
ATOM 1013 O O . LYS A 1 134 ? 17.701 -19.098 -35.281 1.00 52.53 134 LYS A O 1
ATOM 1018 N N . VAL A 1 135 ? 18.472 -20.696 -33.932 1.00 41.41 135 VAL A N 1
ATOM 1019 C CA . VAL A 1 135 ? 18.967 -19.785 -32.883 1.00 41.41 135 VAL A CA 1
ATOM 1020 C C . VAL A 1 135 ? 20.123 -20.484 -32.174 1.00 41.41 135 VAL A C 1
ATOM 1022 O O . VAL A 1 135 ? 19.948 -21.223 -31.211 1.00 41.41 135 VAL A O 1
ATOM 1025 N N . GLU A 1 136 ? 21.317 -20.292 -32.718 1.00 45.97 136 GLU A N 1
ATOM 1026 C CA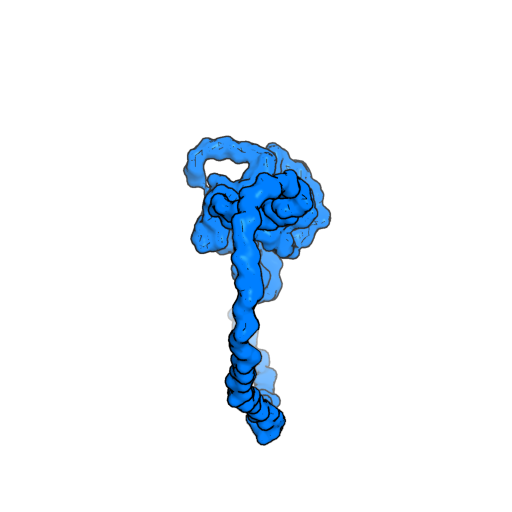 . GLU A 1 136 ? 22.578 -20.751 -32.147 1.00 45.97 136 GLU A CA 1
ATOM 1027 C C . GLU A 1 136 ? 22.994 -19.753 -31.053 1.00 45.97 136 GLU A C 1
ATOM 1029 O O . GLU A 1 136 ? 23.510 -18.670 -31.330 1.00 45.97 136 GLU A O 1
ATOM 1034 N N . LEU A 1 137 ? 22.685 -20.077 -29.795 1.00 41.12 137 LEU A N 1
ATOM 1035 C CA . LEU A 1 137 ? 23.143 -19.317 -28.632 1.00 41.12 137 LEU A CA 1
ATOM 1036 C C . LEU A 1 137 ? 24.616 -19.647 -28.373 1.00 41.12 137 LEU A C 1
ATOM 1038 O O . LEU A 1 137 ? 24.937 -20.612 -27.682 1.00 41.12 137 LEU A O 1
ATOM 1042 N N . HIS A 1 138 ? 25.514 -18.821 -28.908 1.00 42.06 138 HIS A N 1
ATOM 1043 C CA . HIS A 1 138 ? 26.892 -18.759 -28.433 1.00 42.06 138 HIS A CA 1
ATOM 1044 C C . HIS A 1 138 ? 26.898 -18.229 -26.991 1.00 42.06 138 HIS A C 1
ATOM 1046 O O . HIS A 1 138 ? 26.750 -17.031 -26.747 1.00 42.06 138 HIS A O 1
ATOM 1052 N N . LEU A 1 139 ? 27.066 -19.134 -26.030 1.00 50.00 139 LEU A N 1
ATOM 1053 C CA . LEU A 1 139 ? 27.516 -18.802 -24.683 1.00 50.00 139 LEU A CA 1
ATOM 1054 C C . LEU A 1 139 ? 29.048 -18.751 -24.699 1.00 50.00 139 LEU A C 1
ATOM 1056 O O . LEU A 1 139 ? 29.666 -19.780 -24.975 1.00 50.00 139 LEU A O 1
ATOM 1060 N N . PRO A 1 140 ? 29.695 -17.629 -24.349 1.00 46.38 140 PRO A N 1
ATOM 1061 C CA . PRO A 1 140 ? 31.054 -17.701 -23.855 1.00 46.38 140 PRO A CA 1
ATOM 1062 C C . PRO A 1 140 ? 31.000 -18.163 -22.395 1.00 46.38 140 PRO A C 1
ATOM 1064 O O . PRO A 1 140 ? 30.691 -17.395 -21.481 1.00 46.38 140 PRO A O 1
ATOM 1067 N N . LEU A 1 141 ? 31.255 -19.457 -22.204 1.00 46.09 141 LEU A N 1
ATOM 1068 C CA . LEU A 1 141 ? 31.835 -19.974 -20.971 1.00 46.09 141 LEU A CA 1
ATOM 1069 C C . LEU A 1 141 ? 33.298 -19.506 -20.898 1.00 46.09 141 LEU A C 1
ATOM 1071 O O . LEU A 1 141 ? 33.922 -19.291 -21.934 1.00 46.09 141 LEU A O 1
ATOM 1075 N N . ASP A 1 142 ? 33.809 -19.418 -19.670 1.00 40.09 142 ASP A N 1
ATOM 1076 C CA . ASP A 1 142 ? 35.204 -19.164 -19.289 1.00 40.09 142 ASP A CA 1
ATOM 1077 C C . ASP A 1 142 ? 35.617 -17.669 -19.297 1.00 40.09 142 ASP A C 1
ATOM 1079 O O . ASP A 1 142 ? 35.548 -16.980 -20.300 1.00 40.09 142 ASP A O 1
ATOM 1083 N N . SER A 1 143 ? 36.154 -17.069 -18.227 1.00 41.06 143 SER A N 1
ATOM 1084 C CA . SER A 1 143 ? 36.869 -17.679 -17.105 1.00 41.06 143 SER A CA 1
ATOM 1085 C C . SER A 1 143 ? 37.489 -16.632 -16.151 1.00 41.06 143 SER A C 1
ATOM 1087 O O . SER A 1 143 ? 37.630 -15.456 -16.477 1.00 41.06 143 SER A O 1
ATOM 1089 N N . PHE A 1 144 ? 37.929 -17.141 -14.992 1.00 45.97 144 PHE A N 1
ATOM 1090 C CA . PHE A 1 144 ? 38.979 -16.633 -14.091 1.00 45.97 144 PHE A CA 1
ATOM 1091 C C . PHE A 1 144 ? 38.634 -15.613 -12.987 1.00 45.97 144 PHE A C 1
ATOM 1093 O O . PHE A 1 144 ? 38.772 -14.401 -13.109 1.00 45.97 144 PHE A O 1
ATOM 1100 N N . LEU A 1 145 ? 38.339 -16.186 -11.812 1.00 49.25 145 LEU A N 1
ATOM 1101 C CA . LEU A 1 145 ? 39.035 -15.939 -10.538 1.00 49.25 145 LEU A CA 1
ATOM 1102 C C . LEU A 1 145 ? 40.199 -14.927 -10.587 1.00 49.25 145 LEU A C 1
ATOM 1104 O O . LEU A 1 145 ? 41.237 -15.237 -11.168 1.00 49.25 145 LEU A O 1
ATOM 1108 N N . ARG A 1 146 ? 40.109 -13.840 -9.803 1.00 49.22 146 ARG A N 1
ATOM 1109 C CA . ARG A 1 146 ? 41.239 -13.298 -9.013 1.00 49.22 146 ARG A CA 1
ATOM 1110 C C . ARG A 1 146 ? 40.752 -12.592 -7.736 1.00 49.22 146 ARG A C 1
ATOM 1112 O O . ARG A 1 146 ? 39.918 -11.695 -7.835 1.00 49.22 146 ARG A O 1
ATOM 1119 N N . PRO A 1 147 ? 41.308 -12.921 -6.555 1.00 57.72 147 PRO A N 1
ATOM 1120 C CA . PRO A 1 147 ? 41.224 -12.097 -5.355 1.00 57.72 147 PRO A CA 1
ATOM 1121 C C . PRO A 1 147 ? 42.523 -11.294 -5.151 1.00 57.72 147 PRO A C 1
ATOM 1123 O O . PRO A 1 147 ? 43.617 -11.832 -5.294 1.00 57.72 147 PRO A O 1
ATOM 1126 N N . ALA A 1 148 ? 42.410 -10.021 -4.777 1.00 49.38 148 ALA A N 1
ATOM 1127 C CA . ALA A 1 148 ? 43.456 -9.218 -4.127 1.00 49.38 148 ALA A CA 1
ATOM 1128 C C . ALA A 1 148 ? 42.809 -7.895 -3.678 1.00 49.38 148 ALA A C 1
ATOM 1130 O O . ALA A 1 148 ? 42.034 -7.318 -4.426 1.00 49.38 148 ALA A O 1
ATOM 1131 N N . GLY A 1 149 ? 43.035 -7.321 -2.505 1.00 46.25 149 GLY A N 1
ATOM 1132 C CA . GLY A 1 149 ? 43.915 -7.641 -1.397 1.00 46.25 149 GLY A CA 1
ATOM 1133 C C . GLY A 1 149 ? 43.689 -6.564 -0.330 1.00 46.25 149 GLY A C 1
ATOM 1134 O O . GLY A 1 149 ? 43.445 -5.399 -0.644 1.00 46.25 149 GLY A O 1
ATOM 1135 N N . ARG A 1 150 ? 43.724 -6.977 0.934 1.00 49.00 150 ARG A N 1
ATOM 1136 C CA . ARG A 1 150 ? 43.683 -6.118 2.119 1.00 49.00 150 ARG A CA 1
ATOM 1137 C C . ARG A 1 150 ? 44.982 -5.306 2.169 1.00 49.00 150 ARG A C 1
ATOM 1139 O O . ARG A 1 150 ? 46.055 -5.898 2.088 1.00 49.00 150 ARG A O 1
ATOM 1146 N N . LYS A 1 151 ? 44.894 -3.983 2.307 1.00 55.78 151 LYS A N 1
ATOM 1147 C CA . LYS A 1 151 ? 46.020 -3.156 2.757 1.00 55.78 151 LYS A CA 1
ATOM 1148 C C . LYS A 1 151 ? 45.760 -2.745 4.204 1.00 55.78 151 LYS A C 1
ATOM 1150 O O . LYS A 1 151 ? 44.621 -2.466 4.569 1.00 55.78 151 LYS A O 1
ATOM 1155 N N . THR A 1 152 ? 46.828 -2.888 4.974 1.00 64.94 152 THR A N 1
ATOM 1156 C CA . THR A 1 152 ? 47.018 -2.697 6.416 1.00 64.94 152 THR A CA 1
ATOM 1157 C C . THR A 1 152 ? 46.597 -1.333 6.916 1.00 64.94 152 THR A C 1
ATOM 1159 O O . THR A 1 152 ? 46.890 -0.359 6.187 1.00 64.94 152 THR A O 1
#

Sequence (152 aa):
SNGARLRAGHCAVDPKRIPYGSHVVFPDATCIAVDSGPAVVNRKAARMTGRTISQRNAIVIDRFFESKEAALSWESRHPHFITVRVVPPGSRNESSETVARLNGVEELSAFEPAKAIPKQAAPASPLPKFDSAKVELHLPLDSFLRPAGRKT

Radius of gyration: 28.68 Å; Cα contacts (8 Å, |Δi|>4): 151; chains: 1; bounding box: 92×40×68 Å